Protein AF-A0AAD7BKT2-F1 (afdb_monomer_lite)

Structure (mmCIF, N/CA/C/O backbone):
data_AF-A0AAD7BKT2-F1
#
_entry.id   AF-A0AAD7BKT2-F1
#
loop_
_atom_site.group_PDB
_atom_site.id
_atom_site.type_symbol
_atom_site.label_atom_id
_atom_site.label_alt_id
_atom_site.label_comp_id
_atom_site.label_asym_id
_atom_site.label_entity_id
_atom_site.label_seq_id
_atom_site.pdbx_PDB_ins_code
_atom_site.Cartn_x
_atom_site.Cartn_y
_atom_site.Cartn_z
_atom_site.occupancy
_atom_site.B_iso_or_equiv
_atom_site.auth_seq_id
_atom_site.auth_comp_id
_atom_site.auth_asym_id
_atom_site.auth_atom_id
_atom_site.pdbx_PDB_model_num
ATOM 1 N N . MET A 1 1 ? 4.691 7.738 -20.190 1.00 47.91 1 MET A N 1
ATOM 2 C CA . MET A 1 1 ? 4.970 6.736 -19.141 1.00 47.91 1 MET A CA 1
ATOM 3 C C . MET A 1 1 ? 6.340 7.073 -18.568 1.00 47.91 1 MET A C 1
ATOM 5 O O . MET A 1 1 ? 7.287 7.138 -19.345 1.00 47.91 1 MET A O 1
ATOM 9 N N . ARG A 1 2 ? 6.430 7.450 -17.287 1.00 57.69 2 ARG A N 1
ATOM 10 C CA . ARG A 1 2 ? 7.708 7.810 -16.646 1.00 57.69 2 ARG A CA 1
ATOM 11 C C . ARG A 1 2 ? 8.452 6.517 -16.289 1.00 57.69 2 ARG A C 1
ATOM 13 O O . ARG A 1 2 ? 7.805 5.513 -16.000 1.00 57.69 2 ARG A O 1
ATOM 20 N N . ALA A 1 3 ? 9.780 6.522 -16.377 1.00 66.56 3 ALA A N 1
ATOM 21 C CA . ALA A 1 3 ? 10.589 5.388 -15.937 1.00 66.56 3 ALA A CA 1
ATOM 22 C C . ALA A 1 3 ? 10.483 5.210 -14.410 1.00 66.56 3 ALA A C 1
ATOM 24 O O . ALA A 1 3 ? 10.064 6.129 -13.707 1.00 66.56 3 ALA A O 1
ATOM 25 N N . LEU A 1 4 ? 10.862 4.029 -13.918 1.00 79.06 4 LEU A N 1
ATOM 26 C CA . LEU A 1 4 ? 11.030 3.761 -12.487 1.00 79.06 4 LEU A CA 1
ATOM 27 C C . LEU A 1 4 ? 11.880 4.855 -11.827 1.00 79.06 4 LEU A C 1
ATOM 29 O O . LEU A 1 4 ? 12.887 5.275 -12.400 1.00 79.06 4 LEU A O 1
ATOM 33 N N . ALA A 1 5 ? 11.489 5.280 -10.627 1.00 80.50 5 ALA A N 1
ATOM 34 C CA . ALA A 1 5 ? 12.252 6.237 -9.848 1.00 80.50 5 ALA A CA 1
ATOM 35 C C . ALA A 1 5 ? 13.637 5.657 -9.519 1.00 80.50 5 ALA A C 1
ATOM 37 O O . ALA A 1 5 ? 13.777 4.499 -9.116 1.00 80.50 5 ALA A O 1
ATOM 38 N N . ASP A 1 6 ? 14.675 6.468 -9.698 1.00 83.19 6 ASP A N 1
ATOM 39 C CA . ASP A 1 6 ? 16.044 6.135 -9.299 1.00 83.19 6 ASP A CA 1
ATOM 40 C C . ASP A 1 6 ? 16.359 6.601 -7.866 1.00 83.19 6 ASP A C 1
ATOM 42 O O . ASP A 1 6 ? 17.397 6.237 -7.317 1.00 83.19 6 ASP A O 1
ATOM 46 N N . CYS A 1 7 ? 15.447 7.379 -7.264 1.00 85.19 7 CYS A N 1
ATOM 47 C CA . CYS A 1 7 ? 15.539 7.981 -5.934 1.00 85.19 7 CYS A CA 1
ATOM 48 C C . CYS A 1 7 ? 16.881 8.693 -5.673 1.00 85.19 7 CYS A C 1
ATOM 50 O O . CYS A 1 7 ? 17.340 8.751 -4.533 1.00 85.19 7 CYS A O 1
ATOM 52 N N . SER A 1 8 ? 17.530 9.198 -6.730 1.00 79.00 8 SER A N 1
ATOM 53 C CA . SER A 1 8 ? 18.885 9.762 -6.672 1.00 79.00 8 SER A CA 1
ATOM 54 C C . SER A 1 8 ? 18.896 11.276 -6.434 1.00 79.00 8 SER A C 1
ATOM 56 O O . SER A 1 8 ? 19.853 11.820 -5.884 1.00 79.00 8 SER A O 1
ATOM 58 N N . SER A 1 9 ? 17.820 11.958 -6.832 1.00 69.69 9 SER A N 1
ATOM 59 C CA . SER A 1 9 ? 17.616 13.390 -6.606 1.00 69.69 9 SER A CA 1
ATOM 60 C C . SER A 1 9 ? 16.890 13.635 -5.282 1.00 69.69 9 SER A C 1
ATOM 62 O O . SER A 1 9 ? 16.139 12.762 -4.844 1.00 69.69 9 SER A O 1
ATOM 64 N N . PRO A 1 10 ? 17.054 14.811 -4.646 1.00 67.19 10 PRO A N 1
ATOM 65 C CA . PRO A 1 10 ? 16.271 15.164 -3.469 1.00 67.19 10 PRO A CA 1
ATOM 66 C C . PRO A 1 10 ? 14.789 15.182 -3.853 1.00 67.19 10 PRO A C 1
ATOM 68 O O . PRO A 1 10 ? 14.320 16.115 -4.505 1.00 67.19 10 PRO A O 1
ATOM 71 N N . THR A 1 11 ? 14.055 14.132 -3.493 1.00 69.19 11 THR A N 1
ATOM 72 C CA . THR A 1 11 ? 12.599 14.147 -3.590 1.00 69.19 11 THR A CA 1
ATOM 73 C C . THR A 1 11 ? 12.060 14.922 -2.392 1.00 69.19 11 THR A C 1
ATOM 75 O O . THR A 1 11 ? 12.672 14.956 -1.322 1.00 69.19 11 THR A O 1
ATOM 78 N N . GLN A 1 12 ? 10.901 15.558 -2.555 1.00 75.62 12 GLN A N 1
ATOM 79 C CA . GLN A 1 12 ? 10.221 16.215 -1.436 1.00 75.62 12 GLN A CA 1
ATOM 80 C C . GLN A 1 12 ? 9.782 15.196 -0.362 1.00 75.62 12 GLN A C 1
ATOM 82 O O . GLN A 1 12 ? 9.629 15.557 0.804 1.00 75.62 12 GLN A O 1
ATOM 87 N N . PHE A 1 13 ? 9.650 13.918 -0.745 1.00 85.12 13 PHE A N 1
ATOM 88 C CA . PHE A 1 13 ? 9.186 12.815 0.099 1.00 85.12 13 PHE A CA 1
ATOM 89 C C . PHE A 1 13 ? 10.140 11.607 0.005 1.00 85.12 13 PHE A C 1
ATOM 91 O O . PHE A 1 13 ? 9.805 10.572 -0.577 1.00 85.12 13 PHE A O 1
ATOM 98 N N . PRO A 1 14 ? 11.363 11.703 0.559 1.00 83.88 14 PRO A N 1
ATOM 99 C CA . PRO A 1 14 ? 12.384 10.660 0.409 1.00 83.88 14 PRO A CA 1
ATOM 100 C C . PRO A 1 14 ? 11.990 9.329 1.065 1.00 83.88 14 PRO A C 1
ATOM 102 O O . PRO A 1 14 ? 12.496 8.282 0.673 1.00 83.88 14 PRO A O 1
ATOM 105 N N . GLY A 1 15 ? 11.070 9.354 2.036 1.00 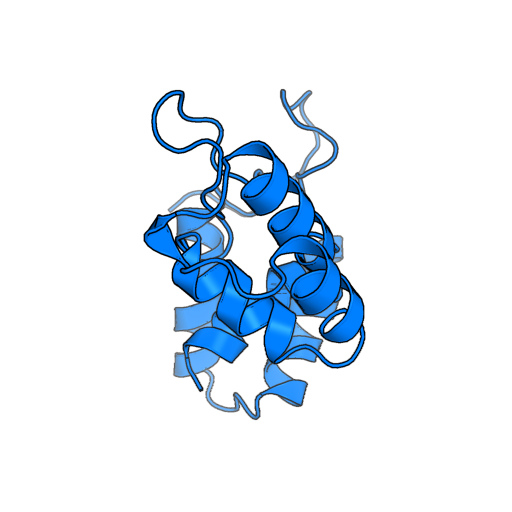87.38 15 GLY A N 1
ATOM 106 C CA . GLY A 1 15 ? 10.547 8.153 2.692 1.00 87.38 15 GLY A CA 1
ATOM 107 C C . GLY A 1 15 ? 9.640 7.287 1.808 1.00 87.38 15 GLY A C 1
ATOM 108 O O . GLY A 1 15 ? 9.544 6.084 2.048 1.00 87.38 15 GLY A O 1
ATOM 109 N N . GLU A 1 16 ? 9.031 7.863 0.771 1.00 90.38 16 GLU A N 1
ATOM 110 C CA . GLU A 1 16 ? 8.045 7.188 -0.093 1.00 90.38 16 GLU A CA 1
ATOM 111 C C . GLU A 1 16 ? 8.684 6.564 -1.340 1.00 90.38 16 GLU A C 1
ATOM 113 O O . GLU A 1 16 ? 8.218 5.544 -1.862 1.00 90.38 16 GLU A O 1
ATOM 118 N N . CYS A 1 17 ? 9.794 7.155 -1.795 1.00 91.81 17 CYS A N 1
ATOM 119 C CA . CYS A 1 17 ? 10.458 6.758 -3.028 1.00 91.81 17 CYS A CA 1
ATOM 120 C C . CYS A 1 17 ? 11.021 5.338 -2.929 1.00 91.81 17 CYS A C 1
ATOM 122 O O . CYS A 1 17 ? 11.715 4.981 -1.967 1.00 91.81 17 CYS A O 1
ATOM 124 N N . ARG A 1 18 ? 10.751 4.520 -3.950 1.00 92.88 18 ARG A N 1
ATOM 125 C CA . ARG A 1 18 ? 11.340 3.188 -4.106 1.00 92.88 18 ARG A CA 1
ATOM 126 C C . ARG A 1 18 ? 11.946 3.008 -5.483 1.00 92.88 18 ARG A C 1
ATOM 128 O O . ARG A 1 18 ? 11.292 3.174 -6.506 1.00 92.88 18 ARG A O 1
ATOM 135 N N . THR A 1 19 ? 13.195 2.560 -5.488 1.00 93.19 19 THR A N 1
ATOM 136 C CA . THR A 1 19 ? 13.851 2.065 -6.695 1.00 93.19 19 THR A CA 1
ATOM 137 C C . THR A 1 19 ? 13.264 0.726 -7.123 1.00 93.19 19 THR A C 1
ATOM 139 O O . THR A 1 19 ? 12.704 -0.026 -6.320 1.00 93.19 19 THR A O 1
ATOM 142 N N . ALA A 1 20 ? 13.504 0.352 -8.379 1.00 92.00 20 ALA A N 1
ATOM 143 C CA . ALA A 1 20 ? 13.147 -0.968 -8.897 1.00 92.00 20 ALA A CA 1
ATOM 144 C C . ALA A 1 20 ? 13.688 -2.114 -8.023 1.00 92.00 20 ALA A C 1
ATOM 146 O O . ALA A 1 20 ? 12.983 -3.086 -7.765 1.00 92.00 20 ALA A O 1
ATOM 147 N N . LYS A 1 21 ? 14.925 -1.984 -7.523 1.00 93.75 21 LYS A N 1
ATOM 148 C CA . LYS A 1 21 ? 15.568 -2.994 -6.670 1.00 93.75 21 LYS A CA 1
ATOM 149 C C . LYS A 1 21 ? 14.849 -3.161 -5.328 1.00 93.75 21 LYS A C 1
ATOM 151 O O . LYS A 1 21 ? 14.818 -4.270 -4.805 1.00 93.75 21 LYS A O 1
ATOM 156 N N . GLN A 1 22 ? 14.287 -2.083 -4.784 1.00 94.62 22 GLN A N 1
ATOM 157 C CA . GLN A 1 22 ? 13.536 -2.114 -3.529 1.00 94.62 22 GLN A CA 1
ATOM 158 C C . GLN A 1 22 ? 12.104 -2.620 -3.734 1.00 94.62 22 GLN A C 1
ATOM 160 O O . GLN A 1 22 ? 11.636 -3.425 -2.941 1.00 94.62 22 GLN A O 1
ATOM 165 N N . ALA A 1 23 ? 11.424 -2.199 -4.806 1.00 94.50 23 ALA A N 1
ATOM 166 C CA . ALA A 1 23 ? 10.031 -2.570 -5.057 1.00 94.50 23 ALA A CA 1
ATOM 167 C C . ALA A 1 23 ? 9.868 -4.004 -5.598 1.00 94.50 23 ALA A C 1
ATOM 169 O O . ALA A 1 23 ? 8.929 -4.707 -5.223 1.00 94.50 23 ALA A O 1
ATOM 170 N N . ALA A 1 24 ? 10.778 -4.468 -6.465 1.00 95.56 24 ALA A N 1
ATOM 171 C CA . ALA A 1 24 ? 10.629 -5.741 -7.177 1.00 95.56 24 ALA A CA 1
ATOM 172 C C . ALA A 1 24 ? 10.446 -6.977 -6.271 1.00 95.56 24 ALA A C 1
ATOM 174 O O . ALA A 1 24 ? 9.613 -7.822 -6.612 1.00 95.56 24 ALA A O 1
ATOM 175 N N . PRO A 1 25 ? 11.154 -7.127 -5.131 1.00 97.75 25 PRO A N 1
ATOM 176 C CA . PRO A 1 25 ? 10.907 -8.236 -4.211 1.00 97.75 25 PRO A CA 1
ATOM 177 C C . PRO A 1 25 ? 9.458 -8.287 -3.713 1.00 97.75 25 PRO A C 1
ATOM 179 O O . PRO A 1 25 ? 8.856 -9.360 -3.736 1.00 97.75 25 PRO A O 1
ATOM 182 N N . PHE A 1 26 ? 8.884 -7.139 -3.340 1.00 97.50 26 PHE A N 1
ATOM 183 C CA . PHE A 1 26 ? 7.510 -7.045 -2.842 1.00 97.50 26 PHE A CA 1
ATOM 184 C C . PHE A 1 26 ? 6.480 -7.264 -3.950 1.00 97.50 26 PHE A C 1
ATOM 186 O O . PHE A 1 26 ? 5.524 -8.001 -3.744 1.00 97.50 26 PHE A O 1
ATOM 193 N N . VAL A 1 27 ? 6.715 -6.726 -5.153 1.00 97.25 27 VAL A N 1
ATOM 194 C CA . VAL A 1 27 ? 5.844 -6.960 -6.321 1.00 97.25 27 VAL A CA 1
ATOM 195 C C . VAL A 1 27 ? 5.777 -8.452 -6.649 1.00 97.25 27 VAL A C 1
ATOM 197 O O . VAL A 1 27 ? 4.701 -9.022 -6.812 1.00 97.25 27 VAL A O 1
ATOM 200 N N . ASN A 1 28 ? 6.937 -9.111 -6.710 1.00 97.81 28 ASN A N 1
ATOM 201 C CA . ASN A 1 28 ? 7.006 -10.538 -7.003 1.00 97.81 28 ASN A CA 1
ATOM 202 C C . ASN A 1 28 ? 6.379 -11.390 -5.897 1.00 97.81 28 ASN A C 1
ATOM 204 O O . ASN A 1 28 ? 5.818 -12.443 -6.195 1.00 97.81 28 ASN A O 1
ATOM 208 N N . GLN A 1 29 ? 6.503 -10.964 -4.638 1.00 98.06 29 GLN A N 1
ATOM 209 C CA . GLN A 1 29 ? 5.853 -11.629 -3.516 1.00 98.06 29 GLN A CA 1
ATOM 210 C C . GLN A 1 29 ? 4.332 -11.496 -3.610 1.00 98.06 29 GLN A C 1
ATOM 212 O O . GLN A 1 29 ? 3.655 -12.516 -3.614 1.00 98.06 29 GLN A O 1
ATOM 217 N N . ALA A 1 30 ? 3.814 -10.289 -3.833 1.00 97.62 30 ALA A N 1
ATOM 218 C CA . ALA A 1 30 ? 2.385 -10.054 -4.005 1.00 97.62 30 ALA A CA 1
ATOM 219 C C . ALA A 1 30 ? 1.795 -10.853 -5.178 1.00 97.62 30 ALA A C 1
ATOM 221 O O . ALA A 1 30 ? 0.739 -11.461 -5.042 1.00 97.62 30 ALA A O 1
ATOM 222 N N . PHE A 1 31 ? 2.493 -10.954 -6.317 1.00 98.31 31 PHE A N 1
ATOM 223 C CA . PHE A 1 31 ? 2.028 -11.823 -7.405 1.00 98.31 31 PHE A CA 1
ATOM 224 C C . PHE A 1 31 ? 1.866 -13.285 -6.976 1.00 98.31 31 PHE A C 1
ATOM 226 O O . PHE A 1 31 ? 0.944 -13.948 -7.440 1.00 98.31 31 PHE A O 1
ATOM 233 N N . ARG A 1 32 ? 2.745 -13.799 -6.107 1.00 98.25 32 ARG A N 1
ATOM 234 C CA . ARG A 1 32 ? 2.622 -15.166 -5.582 1.00 98.25 32 ARG A CA 1
ATOM 235 C C . ARG A 1 32 ? 1.479 -15.281 -4.583 1.00 98.25 32 ARG A C 1
ATOM 237 O O . ARG A 1 32 ? 0.681 -16.201 -4.716 1.00 98.25 32 ARG A O 1
ATOM 244 N N . ASP A 1 33 ? 1.399 -14.354 -3.634 1.00 97.38 33 ASP A N 1
ATOM 245 C CA . ASP A 1 33 ? 0.411 -14.387 -2.549 1.00 97.38 33 ASP A CA 1
ATOM 246 C C . ASP A 1 33 ? -1.026 -14.322 -3.079 1.00 97.38 33 ASP A C 1
ATOM 248 O O . ASP A 1 33 ? -1.910 -14.988 -2.548 1.00 97.38 33 ASP A O 1
ATOM 252 N N . PHE A 1 34 ? -1.233 -13.591 -4.176 1.00 97.69 34 PHE A N 1
ATOM 253 C CA . PHE A 1 34 ? -2.535 -13.407 -4.821 1.00 97.69 34 PHE A CA 1
ATOM 254 C C . PHE A 1 34 ? -2.731 -14.273 -6.077 1.00 97.69 34 PHE A C 1
ATOM 256 O O . PHE A 1 34 ? -3.684 -14.077 -6.825 1.00 97.69 34 PHE A O 1
ATOM 263 N N . GLY A 1 35 ? -1.835 -15.230 -6.346 1.00 97.81 35 GLY A N 1
ATOM 264 C CA . GLY A 1 35 ? -2.008 -16.189 -7.444 1.00 97.81 35 GLY A CA 1
ATOM 265 C C . GLY A 1 35 ? -1.981 -15.583 -8.854 1.00 97.81 35 GLY A C 1
ATOM 266 O O . GLY A 1 35 ? -2.501 -16.184 -9.792 1.00 97.81 35 GLY A O 1
ATOM 267 N N . ILE A 1 36 ? -1.355 -14.419 -9.036 1.00 98.19 36 ILE A N 1
ATOM 268 C CA . ILE A 1 36 ? -1.240 -13.747 -10.333 1.00 98.19 36 ILE A CA 1
ATOM 269 C C . ILE A 1 36 ? -0.139 -14.422 -11.148 1.00 98.19 36 ILE A C 1
ATOM 271 O O . ILE A 1 36 ? 1.055 -14.306 -10.844 1.00 98.19 36 ILE A O 1
ATOM 275 N N . VAL A 1 37 ? -0.516 -15.136 -12.208 1.00 96.69 37 VAL A N 1
ATOM 276 C CA . VAL A 1 37 ? 0.412 -16.015 -12.934 1.00 96.69 37 VAL A CA 1
ATOM 277 C C . VAL A 1 37 ? 0.756 -15.517 -14.327 1.00 96.69 37 VAL A C 1
ATOM 279 O O . VAL A 1 37 ? 1.929 -15.622 -14.713 1.00 96.69 37 VAL A O 1
ATOM 282 N N . THR A 1 38 ? -0.196 -14.945 -15.068 1.00 97.94 38 THR A N 1
ATOM 283 C CA . THR A 1 38 ? 0.033 -14.613 -16.476 1.00 97.94 38 THR A CA 1
ATOM 284 C C . THR A 1 38 ? 0.922 -13.380 -16.624 1.00 97.94 38 THR A C 1
ATOM 286 O O . THR A 1 38 ? 0.936 -12.473 -15.790 1.00 97.94 38 THR A O 1
ATOM 289 N N . ALA A 1 39 ? 1.688 -13.327 -17.716 1.00 97.81 39 ALA A N 1
ATOM 290 C CA . ALA A 1 39 ? 2.504 -12.154 -18.023 1.00 97.81 39 ALA A CA 1
ATOM 291 C C . ALA A 1 39 ? 1.641 -10.897 -18.240 1.00 97.81 39 ALA A C 1
ATOM 293 O O . ALA A 1 39 ? 2.057 -9.805 -17.862 1.00 97.81 39 ALA A O 1
ATOM 294 N N . GLY A 1 40 ? 0.439 -11.062 -18.806 1.00 97.94 40 GLY A N 1
ATOM 295 C CA . GLY A 1 40 ? -0.499 -9.969 -19.063 1.00 97.94 40 GLY A CA 1
ATOM 296 C C . GLY A 1 40 ? -1.008 -9.315 -17.780 1.00 97.94 40 GLY A C 1
ATOM 297 O O . GLY A 1 40 ? -0.884 -8.102 -17.638 1.00 97.94 40 GLY A O 1
ATOM 298 N N . GLU A 1 41 ? -1.501 -10.106 -16.822 1.00 97.69 41 GLU A N 1
ATOM 299 C CA . GLU A 1 41 ? -1.980 -9.587 -15.529 1.00 97.69 41 GLU A CA 1
ATOM 300 C C . GLU A 1 41 ? -0.857 -8.878 -14.768 1.00 97.69 41 GLU A C 1
ATOM 302 O O . GLU A 1 41 ? -1.023 -7.750 -14.306 1.00 97.69 41 GLU A O 1
ATOM 307 N N . LYS A 1 42 ? 0.329 -9.500 -14.708 1.00 98.06 42 LYS A N 1
ATOM 308 C CA . LYS A 1 42 ? 1.503 -8.911 -14.050 1.00 98.06 42 LYS A CA 1
ATOM 309 C C . LYS A 1 42 ? 1.890 -7.575 -14.667 1.00 98.06 42 LYS A C 1
ATOM 311 O O . LYS A 1 42 ? 2.139 -6.613 -13.943 1.00 98.06 42 LYS A O 1
ATOM 316 N N . ALA A 1 43 ? 1.938 -7.510 -15.997 1.00 97.25 43 ALA A N 1
ATOM 317 C CA . ALA A 1 43 ? 2.285 -6.293 -16.714 1.00 97.25 43 ALA A CA 1
ATOM 318 C C . ALA A 1 43 ? 1.232 -5.199 -16.511 1.00 97.25 43 ALA A C 1
ATOM 320 O O . ALA A 1 43 ? 1.610 -4.049 -16.299 1.00 97.25 43 ALA A O 1
ATOM 321 N N . ALA A 1 44 ? -0.059 -5.537 -16.532 1.00 96.69 44 ALA A N 1
ATOM 322 C CA . ALA A 1 44 ? -1.141 -4.580 -16.330 1.00 96.69 44 ALA A CA 1
ATOM 323 C C . ALA A 1 44 ? -1.109 -3.979 -14.918 1.00 96.69 44 ALA A C 1
ATOM 325 O O . ALA A 1 44 ? -1.073 -2.757 -14.776 1.00 96.69 44 ALA A O 1
ATOM 326 N N . LEU A 1 45 ? -1.028 -4.826 -13.887 1.00 96.81 45 LEU A N 1
ATOM 327 C CA . LEU A 1 45 ? -0.964 -4.387 -12.491 1.00 96.81 45 LEU A CA 1
ATOM 328 C C . LEU A 1 45 ? 0.295 -3.565 -12.215 1.00 96.81 45 LEU A C 1
ATOM 330 O O . LEU A 1 45 ? 0.212 -2.488 -11.631 1.00 96.81 45 LEU A O 1
ATOM 334 N N . LEU A 1 46 ? 1.462 -4.019 -12.685 1.00 96.00 46 LEU A N 1
ATOM 335 C CA . LEU A 1 46 ? 2.701 -3.256 -12.535 1.00 96.00 46 LEU A CA 1
ATOM 336 C C . LEU A 1 46 ? 2.629 -1.911 -13.265 1.00 96.00 46 LEU A C 1
ATOM 338 O O . LEU A 1 46 ? 3.044 -0.898 -12.713 1.00 96.00 46 LEU A O 1
ATOM 342 N N . SER A 1 47 ? 2.087 -1.882 -14.483 1.00 95.06 47 SER A N 1
ATOM 343 C CA . SER A 1 47 ? 1.968 -0.645 -15.263 1.00 95.06 47 SER A CA 1
ATOM 344 C C . SER A 1 47 ? 1.036 0.363 -14.595 1.00 95.06 47 SER A C 1
ATOM 346 O O . SER A 1 47 ? 1.373 1.545 -14.549 1.00 95.06 47 SER A O 1
ATOM 348 N N . LEU A 1 48 ? -0.091 -0.101 -14.042 1.00 94.50 48 LEU A N 1
ATOM 349 C CA . LEU A 1 48 ? -0.991 0.725 -13.237 1.00 94.50 48 LEU A CA 1
ATOM 350 C C . LEU A 1 48 ? -0.247 1.297 -12.031 1.00 94.50 48 LEU A C 1
ATOM 352 O O . LEU A 1 48 ? -0.227 2.511 -11.850 1.00 94.50 48 LEU A O 1
ATOM 356 N N . MET A 1 49 ? 0.429 0.441 -11.259 1.00 94.50 49 MET A N 1
ATOM 357 C CA . MET A 1 49 ? 1.161 0.893 -10.080 1.00 94.50 49 MET A CA 1
ATOM 358 C C . MET A 1 49 ? 2.204 1.953 -10.417 1.00 94.50 49 MET A C 1
ATOM 360 O O . MET A 1 49 ? 2.290 2.974 -9.738 1.00 94.50 49 MET A O 1
ATOM 364 N N . LEU A 1 50 ? 2.982 1.748 -11.480 1.00 93.50 50 LEU A N 1
ATOM 365 C CA . LEU A 1 50 ? 3.984 2.715 -11.925 1.00 93.50 50 LEU A CA 1
ATOM 366 C C . LEU A 1 50 ? 3.356 4.030 -12.383 1.00 93.50 50 LEU A C 1
ATOM 368 O O . LEU A 1 50 ? 3.934 5.087 -12.143 1.00 93.50 50 LEU A O 1
ATOM 372 N N . PHE A 1 51 ? 2.199 3.979 -13.041 1.00 91.81 51 PHE A N 1
ATOM 373 C CA . PHE A 1 51 ? 1.504 5.177 -13.494 1.00 91.81 51 PHE A CA 1
ATOM 374 C C . PHE A 1 51 ? 0.998 6.014 -12.313 1.00 91.81 51 PHE A C 1
ATOM 376 O O . PHE A 1 51 ? 1.341 7.191 -12.222 1.00 91.81 51 PHE A O 1
ATOM 383 N N . GLU A 1 52 ? 0.267 5.395 -11.386 1.00 90.81 52 GLU A N 1
ATOM 384 C CA . GLU A 1 52 ? -0.367 6.093 -10.261 1.00 90.81 52 GLU A CA 1
ATOM 385 C C . GLU A 1 52 ? 0.655 6.625 -9.240 1.00 90.81 52 GLU A C 1
ATOM 387 O O . GLU A 1 52 ? 0.464 7.687 -8.650 1.00 90.81 52 GLU A O 1
ATOM 392 N N . SER A 1 53 ? 1.783 5.927 -9.067 1.00 90.88 53 SER A N 1
ATOM 393 C CA . SER A 1 53 ? 2.808 6.267 -8.065 1.00 90.88 53 SER A CA 1
ATOM 394 C C . SER A 1 53 ? 3.949 7.142 -8.589 1.00 90.88 53 SER A C 1
ATOM 396 O O . SER A 1 53 ? 4.942 7.353 -7.888 1.00 90.88 53 SER A O 1
ATOM 398 N N . GLY A 1 54 ? 3.867 7.610 -9.839 1.00 89.94 54 GLY A N 1
ATOM 399 C CA . GLY A 1 54 ? 4.945 8.382 -10.464 1.00 89.94 54 GLY A CA 1
ATOM 400 C C . GLY A 1 54 ? 6.239 7.582 -10.658 1.00 89.94 54 GLY A C 1
ATOM 401 O O . GLY A 1 54 ? 7.327 8.146 -10.582 1.00 89.94 54 GLY A O 1
ATOM 402 N N . GLY A 1 55 ? 6.133 6.274 -10.903 1.00 91.38 55 GLY A N 1
ATOM 403 C CA . GLY A 1 55 ? 7.272 5.359 -11.008 1.00 91.38 55 GLY A CA 1
ATOM 404 C C . GLY A 1 55 ? 7.779 4.869 -9.651 1.00 91.38 55 GLY A C 1
ATOM 405 O O . GLY A 1 55 ? 8.970 4.611 -9.513 1.00 91.38 55 GLY A O 1
ATOM 406 N N . PHE A 1 56 ? 6.884 4.741 -8.672 1.00 92.38 56 PHE A N 1
ATOM 407 C CA . PHE A 1 56 ? 7.158 4.492 -7.257 1.00 92.38 56 PHE A CA 1
ATOM 408 C C . PHE A 1 56 ? 7.845 5.633 -6.495 1.00 92.38 56 PHE A C 1
ATOM 410 O O . PHE A 1 56 ? 8.411 5.398 -5.428 1.00 92.38 56 PHE A O 1
ATOM 417 N N . GLU A 1 57 ? 7.754 6.866 -6.991 1.00 90.50 57 GLU A N 1
ATOM 418 C CA . GLU A 1 57 ? 8.237 8.054 -6.278 1.00 90.50 57 GLU A CA 1
ATOM 419 C C . GLU A 1 57 ? 7.367 8.391 -5.055 1.00 90.50 57 GLU A C 1
ATOM 421 O O . GLU A 1 57 ? 7.899 8.840 -4.043 1.00 90.50 57 GLU A O 1
ATOM 426 N N . PHE A 1 58 ? 6.061 8.111 -5.132 1.00 90.00 58 PHE A N 1
ATOM 427 C CA . PHE A 1 58 ? 5.081 8.410 -4.084 1.00 90.00 58 PHE A CA 1
ATOM 428 C C . PHE A 1 58 ? 4.311 7.152 -3.660 1.00 90.00 58 PHE A C 1
ATOM 430 O O . PHE A 1 58 ? 4.112 6.233 -4.464 1.00 90.00 58 PHE A O 1
ATOM 437 N N . ASP A 1 59 ? 3.843 7.110 -2.414 1.00 89.00 59 ASP A N 1
ATOM 438 C CA . ASP A 1 59 ? 2.919 6.073 -1.916 1.00 89.00 59 ASP A CA 1
ATOM 439 C C . ASP A 1 59 ? 1.598 6.647 -1.367 1.00 89.00 59 ASP A C 1
ATOM 441 O O . ASP A 1 59 ? 0.583 5.937 -1.311 1.00 89.00 59 ASP A O 1
ATOM 445 N N . ILE A 1 60 ? 1.564 7.957 -1.108 1.00 88.38 60 ILE A N 1
ATOM 446 C CA . ILE A 1 60 ? 0.360 8.728 -0.805 1.00 88.38 60 ILE A CA 1
ATOM 447 C C . ILE A 1 60 ? 0.160 9.885 -1.785 1.00 88.38 60 ILE A C 1
ATOM 449 O O . ILE A 1 60 ? 1.080 10.355 -2.453 1.00 88.38 60 ILE A O 1
ATOM 453 N N . ASN A 1 61 ? -1.087 10.339 -1.893 1.00 85.94 61 ASN A N 1
ATOM 454 C CA . ASN A 1 61 ? -1.430 11.502 -2.69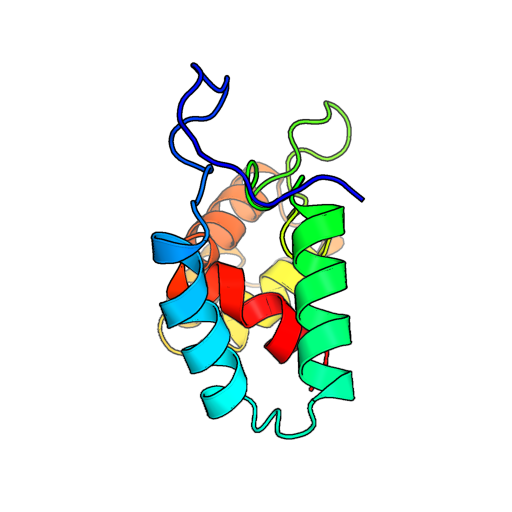8 1.00 85.94 61 ASN A CA 1
ATOM 455 C C . ASN A 1 61 ? -1.134 12.791 -1.912 1.00 85.94 61 ASN A C 1
ATOM 457 O O . ASN A 1 61 ? -1.716 13.018 -0.852 1.00 85.94 61 ASN A O 1
ATOM 461 N N . HIS A 1 62 ? -0.269 13.645 -2.464 1.00 84.12 62 HIS A N 1
ATOM 462 C CA . HIS A 1 62 ? 0.131 14.937 -1.881 1.00 84.12 62 HIS A CA 1
ATOM 463 C C . HIS A 1 62 ? -0.691 16.137 -2.378 1.00 84.12 62 HIS A C 1
ATOM 465 O O . HIS A 1 62 ? -0.386 17.285 -2.057 1.00 84.12 62 HIS A O 1
ATOM 471 N N . SER A 1 63 ? -1.741 15.905 -3.168 1.00 76.62 63 SER A N 1
ATOM 472 C CA . SER A 1 63 ? -2.671 16.957 -3.587 1.00 76.62 63 SER A CA 1
ATOM 473 C C . SER A 1 63 ? -3.513 17.461 -2.409 1.00 76.62 63 SER A C 1
ATOM 475 O O . SER A 1 63 ? -4.038 16.671 -1.622 1.00 76.62 63 SER A O 1
ATOM 477 N N . LEU A 1 64 ? -3.711 18.783 -2.325 1.00 59.53 64 LEU A N 1
ATOM 478 C CA . LEU A 1 64 ? -4.413 19.461 -1.221 1.00 59.53 64 LEU A CA 1
ATOM 479 C C . LEU A 1 64 ? -5.853 18.963 -0.988 1.00 59.53 64 LEU A C 1
ATOM 481 O O . LEU A 1 64 ? -6.370 19.085 0.119 1.00 59.53 64 LEU A O 1
ATOM 485 N N . ASN A 1 65 ? -6.499 18.391 -2.008 1.00 63.28 65 ASN A N 1
ATOM 486 C CA . ASN A 1 65 ? -7.914 18.006 -1.956 1.00 63.28 65 ASN A CA 1
ATOM 487 C C . ASN A 1 65 ? -8.149 16.534 -1.580 1.00 63.28 65 ASN A C 1
ATOM 489 O O . ASN A 1 65 ? -9.279 16.156 -1.274 1.00 63.28 65 ASN A O 1
ATOM 493 N N . THR A 1 66 ? -7.116 15.688 -1.618 1.00 65.38 66 THR A N 1
ATOM 494 C CA . THR A 1 66 ? -7.242 14.229 -1.433 1.00 65.38 66 THR A CA 1
ATOM 495 C C . THR A 1 66 ? -6.099 13.621 -0.606 1.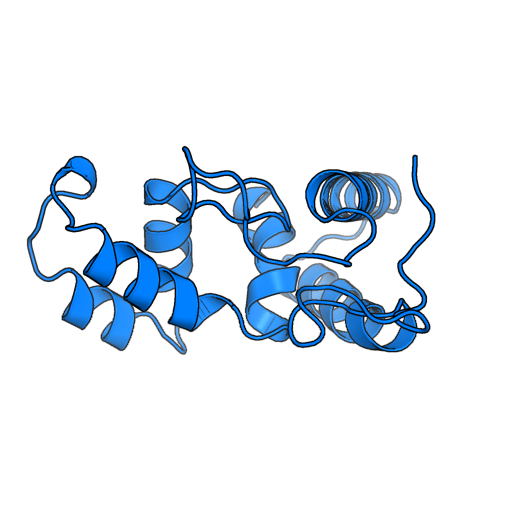00 65.38 66 THR A C 1
ATOM 497 O O . THR A 1 66 ? -5.615 12.538 -0.944 1.00 65.38 66 THR A O 1
ATOM 500 N N . PRO A 1 67 ? -5.681 14.235 0.519 1.00 62.25 67 PRO A N 1
ATOM 501 C CA . PRO A 1 67 ? -4.473 13.833 1.244 1.00 62.25 67 PRO A CA 1
ATOM 502 C C . PRO A 1 67 ? -4.536 12.426 1.852 1.00 62.25 67 PRO A C 1
ATOM 504 O O . PRO A 1 67 ? -3.518 11.938 2.325 1.00 62.25 67 PRO A O 1
ATOM 507 N N . VAL A 1 68 ? -5.706 11.772 1.861 1.00 69.62 68 VAL A N 1
ATOM 508 C CA . VAL A 1 68 ? -5.950 10.413 2.390 1.00 69.62 68 VAL A CA 1
ATOM 509 C C . VAL A 1 68 ? -5.829 9.332 1.299 1.00 69.62 68 VAL A C 1
ATOM 511 O O . VAL A 1 68 ? -5.801 8.142 1.599 1.00 69.62 68 VAL A O 1
ATOM 514 N N . GLN A 1 69 ? -5.743 9.713 0.025 1.00 76.50 69 GLN A N 1
ATOM 515 C CA . GLN A 1 69 ? -5.716 8.760 -1.085 1.00 76.50 69 GLN A CA 1
ATOM 516 C C . GLN A 1 69 ? -4.341 8.090 -1.228 1.00 76.50 69 GLN A C 1
ATOM 518 O O . GLN A 1 69 ? -3.305 8.698 -0.950 1.00 76.50 69 GLN A O 1
ATOM 523 N N . TRP A 1 70 ? -4.338 6.825 -1.646 1.00 79.25 70 TRP A N 1
ATOM 524 C CA . TRP A 1 70 ? -3.129 6.088 -2.025 1.00 79.25 70 TRP A CA 1
ATOM 525 C C . TRP A 1 70 ? -2.693 6.388 -3.448 1.00 79.25 70 TRP A C 1
ATOM 527 O O . TRP A 1 70 ? -3.526 6.731 -4.276 1.00 79.25 70 TRP A O 1
ATOM 537 N N . THR A 1 71 ? -1.411 6.201 -3.755 1.00 76.69 71 THR A N 1
ATOM 538 C CA . THR A 1 71 ? -0.895 6.334 -5.132 1.00 76.69 71 THR A CA 1
ATOM 539 C C . THR A 1 71 ? -0.374 5.025 -5.715 1.00 76.69 71 THR A C 1
ATOM 541 O O . THR A 1 71 ? -0.084 4.975 -6.899 1.00 76.69 71 THR A O 1
ATOM 544 N N . ARG A 1 72 ? -0.307 3.913 -4.965 1.00 83.44 72 ARG A N 1
ATOM 545 C CA . ARG A 1 72 ? 0.058 2.612 -5.570 1.00 83.44 72 ARG A CA 1
ATOM 546 C C . ARG A 1 72 ? -1.018 2.071 -6.515 1.00 83.44 72 ARG A C 1
ATOM 548 O O . ARG A 1 72 ? -0.686 1.436 -7.498 1.00 83.44 72 ARG A O 1
ATOM 555 N N . ASN A 1 73 ? -2.291 2.326 -6.247 1.00 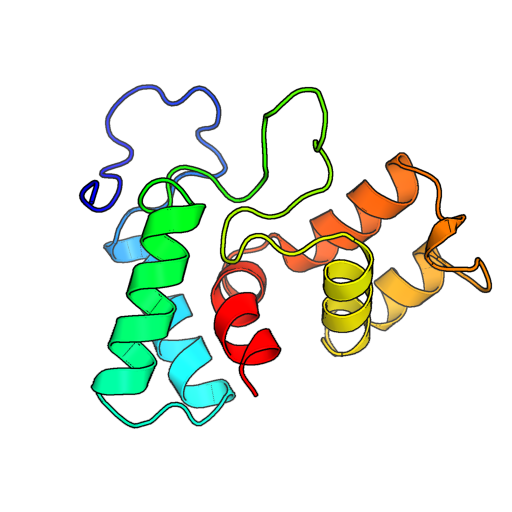84.50 73 ASN A N 1
ATOM 556 C CA . ASN A 1 73 ? -3.416 1.921 -7.102 1.00 84.50 73 ASN A CA 1
ATOM 557 C C . ASN A 1 73 ? -4.611 2.885 -6.979 1.00 84.50 73 ASN A C 1
ATOM 559 O O . ASN A 1 73 ? -5.756 2.500 -7.197 1.00 84.50 73 ASN A O 1
ATOM 563 N N . LEU A 1 74 ? -4.346 4.130 -6.575 1.00 88.00 74 LEU A N 1
ATOM 564 C CA . LEU A 1 74 ? -5.334 5.203 -6.444 1.00 88.00 74 LEU A CA 1
ATOM 565 C C . LEU A 1 74 ? -6.508 4.928 -5.470 1.00 88.00 74 LEU A C 1
ATOM 567 O O . LEU A 1 74 ? -7.550 5.589 -5.536 1.00 88.00 74 LEU A O 1
ATOM 571 N N . MET A 1 75 ? -6.351 3.991 -4.524 1.00 89.25 75 MET A N 1
ATOM 572 C CA . MET A 1 75 ? -7.419 3.625 -3.584 1.00 89.25 75 MET A CA 1
ATOM 573 C C . MET A 1 75 ? -7.907 4.800 -2.726 1.00 89.25 75 MET A C 1
ATOM 575 O O . MET A 1 75 ? -7.132 5.528 -2.098 1.00 89.25 75 MET A O 1
ATOM 579 N N . THR A 1 76 ? -9.234 4.931 -2.650 1.00 91.69 76 THR A N 1
ATOM 580 C CA . THR A 1 76 ? -9.945 5.819 -1.720 1.00 91.69 76 THR A CA 1
ATOM 581 C C . THR A 1 76 ? -10.128 5.168 -0.348 1.00 91.69 76 THR A C 1
ATOM 583 O O . THR A 1 76 ? -10.074 3.945 -0.231 1.00 91.69 76 THR A O 1
ATOM 586 N N . PHE A 1 77 ? -10.446 5.962 0.681 1.00 92.81 77 PHE A N 1
ATOM 587 C CA . PHE A 1 77 ? -10.551 5.472 2.062 1.00 92.81 77 PHE A CA 1
ATOM 588 C C . PHE A 1 77 ? -11.430 4.221 2.274 1.00 92.81 77 PHE A C 1
ATOM 590 O O . PHE A 1 77 ? -10.962 3.335 2.982 1.00 92.81 77 PHE A O 1
ATOM 597 N N . PRO A 1 78 ? -12.629 4.072 1.670 1.00 94.88 78 PRO A N 1
ATOM 598 C CA . PRO A 1 78 ? 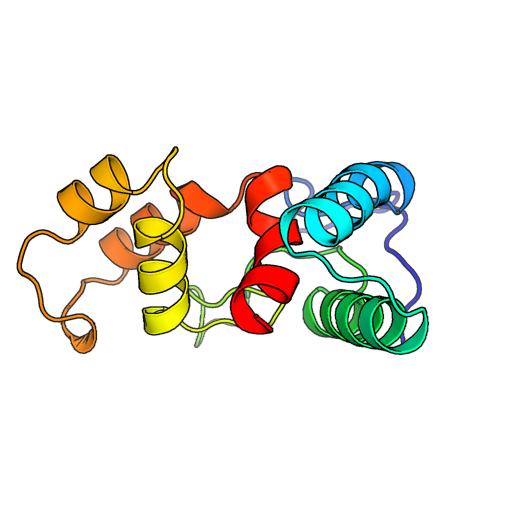-13.422 2.854 1.855 1.00 94.88 78 PRO A CA 1
ATOM 599 C C . PRO A 1 78 ? -12.663 1.566 1.506 1.00 94.88 78 PRO A C 1
ATOM 601 O O . PRO A 1 78 ? -12.721 0.596 2.254 1.00 94.88 78 PRO A O 1
ATOM 604 N N . PHE A 1 79 ? -11.879 1.585 0.424 1.00 95.50 79 PHE A N 1
ATOM 605 C CA . PHE A 1 79 ? -11.059 0.444 0.014 1.00 95.50 79 PHE A CA 1
ATOM 606 C C . PHE A 1 79 ? -9.792 0.294 0.853 1.00 95.50 79 PHE A C 1
ATOM 608 O O . PHE A 1 79 ? -9.389 -0.826 1.133 1.00 95.50 79 PHE A O 1
ATOM 615 N N . ILE A 1 80 ? -9.199 1.398 1.320 1.00 95.38 80 ILE A N 1
ATOM 616 C CA . ILE A 1 80 ? -8.079 1.344 2.273 1.00 95.38 80 ILE A CA 1
ATOM 617 C C . ILE A 1 80 ? -8.525 0.673 3.579 1.00 95.38 80 ILE A C 1
ATOM 619 O O . ILE A 1 80 ? -7.805 -0.167 4.112 1.00 95.38 80 ILE A O 1
ATOM 623 N N . LEU A 1 81 ? -9.712 1.022 4.088 1.00 96.50 81 LEU A N 1
ATOM 624 C CA . LEU A 1 81 ? -10.268 0.404 5.289 1.00 96.50 81 LEU A CA 1
ATOM 625 C C . LEU A 1 81 ? -10.557 -1.079 5.060 1.00 96.50 81 LEU A C 1
ATOM 627 O O . LEU A 1 81 ? -10.147 -1.895 5.879 1.00 96.50 81 LEU A O 1
ATOM 631 N N . GLN A 1 82 ? -11.211 -1.425 3.948 1.00 97.38 82 GLN A N 1
ATOM 632 C CA . GLN A 1 82 ? -11.488 -2.820 3.613 1.00 97.38 82 GLN A CA 1
ATOM 633 C C . GLN A 1 82 ? -10.191 -3.639 3.527 1.00 97.38 82 GLN A C 1
ATOM 635 O O . GLN A 1 82 ? -10.072 -4.662 4.192 1.00 97.38 82 GLN A O 1
ATOM 640 N N . TYR A 1 83 ? -9.173 -3.132 2.825 1.00 97.56 83 TYR A N 1
ATOM 641 C CA . TYR A 1 83 ? -7.872 -3.791 2.732 1.00 97.56 83 TYR A CA 1
ATOM 642 C C . TYR A 1 83 ? -7.205 -3.979 4.100 1.00 97.56 83 TYR A C 1
ATOM 644 O O . TYR A 1 83 ? -6.668 -5.046 4.395 1.00 97.56 83 TYR A O 1
ATOM 652 N N . ALA A 1 84 ? -7.252 -2.960 4.961 1.00 97.50 84 ALA A N 1
ATOM 653 C CA . ALA A 1 84 ? -6.685 -3.047 6.302 1.00 97.50 84 ALA A CA 1
ATOM 654 C C . ALA A 1 84 ? -7.419 -4.079 7.177 1.00 97.50 84 ALA A C 1
ATOM 656 O O . ALA A 1 84 ? -6.770 -4.786 7.944 1.00 97.50 84 ALA A O 1
ATOM 657 N N . LEU A 1 85 ? -8.745 -4.194 7.052 1.00 97.81 85 LEU A N 1
ATOM 658 C CA . LEU A 1 85 ? -9.547 -5.201 7.757 1.00 97.81 85 LEU A CA 1
ATOM 659 C C . LEU A 1 85 ? -9.311 -6.620 7.220 1.00 97.81 85 LEU A C 1
ATOM 661 O O . LEU A 1 85 ? -9.297 -7.564 8.008 1.00 97.81 85 LEU A O 1
ATOM 665 N N . ASP A 1 86 ? -9.056 -6.765 5.920 1.00 98.00 86 ASP A N 1
ATOM 666 C CA . ASP A 1 86 ? -8.757 -8.056 5.288 1.00 98.00 86 ASP A CA 1
ATOM 667 C C . ASP A 1 86 ? -7.298 -8.496 5.489 1.00 98.00 86 ASP A C 1
ATOM 669 O O . ASP A 1 86 ? -6.962 -9.658 5.266 1.00 98.00 86 ASP A O 1
ATOM 673 N N . THR A 1 87 ? -6.420 -7.593 5.940 1.00 97.75 87 THR A N 1
ATOM 674 C CA . THR A 1 87 ? -5.000 -7.872 6.188 1.00 97.75 87 THR A CA 1
ATOM 675 C C . THR A 1 87 ? -4.787 -8.371 7.625 1.00 97.75 87 THR A C 1
ATOM 677 O O . THR A 1 87 ? -4.792 -7.563 8.562 1.00 97.75 87 THR A O 1
ATOM 680 N N . PRO A 1 88 ? -4.505 -9.672 7.857 1.00 97.50 88 PRO A N 1
ATOM 681 C CA . PRO A 1 88 ? -4.545 -10.252 9.205 1.00 97.50 88 PRO A CA 1
ATOM 682 C C . PRO A 1 88 ? -3.582 -9.613 10.212 1.00 97.50 88 PRO A C 1
ATOM 684 O O . PRO A 1 88 ? -3.888 -9.539 11.400 1.00 97.50 88 PRO A O 1
ATOM 687 N N . SER A 1 89 ? -2.422 -9.131 9.755 1.00 97.56 89 SER A N 1
ATOM 688 C CA . SER A 1 89 ? -1.408 -8.512 10.617 1.00 97.56 89 SER A CA 1
ATOM 689 C C . SER A 1 89 ? -1.820 -7.148 11.183 1.00 97.56 89 SER A C 1
ATOM 691 O O . SER A 1 89 ? -1.234 -6.715 12.175 1.00 97.56 89 SER A O 1
ATOM 693 N N . VAL A 1 90 ? -2.815 -6.477 10.591 1.00 98.25 90 VAL A N 1
ATOM 694 C CA . VAL A 1 90 ? -3.244 -5.123 10.989 1.00 98.25 90 VAL A CA 1
ATOM 695 C C . VAL A 1 90 ? -4.750 -4.988 11.228 1.00 98.25 90 VAL A C 1
ATOM 697 O O . VAL A 1 90 ? -5.172 -3.994 11.819 1.00 98.25 90 VAL A O 1
ATOM 700 N N . ALA A 1 91 ? -5.552 -5.995 10.869 1.00 98.38 91 ALA A N 1
ATOM 701 C CA . ALA A 1 91 ? -7.013 -5.986 10.970 1.00 98.38 91 ALA A CA 1
ATOM 702 C C . ALA A 1 91 ? -7.535 -5.556 12.348 1.00 98.38 91 ALA A C 1
ATOM 704 O O . ALA A 1 91 ? -8.390 -4.676 12.448 1.00 98.38 91 ALA A O 1
ATOM 705 N N . ALA A 1 92 ? -6.979 -6.113 13.428 1.00 98.44 92 ALA A N 1
ATOM 706 C CA . ALA A 1 92 ? -7.399 -5.771 14.788 1.00 98.44 92 ALA A CA 1
ATOM 707 C C . ALA A 1 92 ? -7.132 -4.294 15.133 1.00 98.44 92 ALA A C 1
ATOM 709 O O . ALA A 1 92 ? -7.944 -3.656 15.802 1.00 98.44 92 ALA A O 1
ATOM 710 N N . GLN A 1 93 ? -6.018 -3.733 14.653 1.00 98.38 93 GLN A N 1
ATOM 711 C CA . GLN A 1 93 ? -5.676 -2.325 14.865 1.00 98.38 93 GLN A CA 1
ATOM 712 C C . GLN A 1 93 ? -6.576 -1.415 14.026 1.00 98.38 93 GLN A C 1
ATOM 714 O O . GLN A 1 93 ? -7.086 -0.423 14.541 1.00 98.38 93 GLN A O 1
ATOM 719 N N . ALA A 1 94 ? -6.837 -1.779 12.766 1.00 97.75 94 ALA A N 1
ATOM 720 C CA . ALA A 1 94 ? -7.761 -1.051 11.901 1.00 97.75 94 ALA A CA 1
ATOM 721 C C . ALA A 1 94 ? -9.171 -1.004 12.510 1.00 97.75 94 ALA A C 1
ATOM 723 O O . ALA A 1 94 ? -9.757 0.073 12.625 1.00 97.75 94 ALA A O 1
ATOM 724 N N . GLN A 1 95 ? -9.672 -2.146 12.994 1.00 98.12 95 GLN A N 1
ATOM 725 C CA . GLN A 1 95 ? -10.967 -2.251 13.666 1.00 98.12 95 GLN A CA 1
ATOM 726 C C . GLN A 1 95 ? -11.023 -1.423 14.958 1.00 98.12 95 GLN A C 1
ATOM 728 O O . GLN A 1 95 ? -12.041 -0.782 15.230 1.00 98.12 95 GLN A O 1
ATOM 733 N N . ALA A 1 96 ? -9.942 -1.404 15.744 1.00 98.12 96 ALA A N 1
ATOM 734 C CA . ALA A 1 96 ? -9.856 -0.595 16.958 1.00 98.12 96 ALA A CA 1
ATOM 735 C C . ALA A 1 96 ? -9.871 0.915 16.661 1.00 98.12 96 ALA A C 1
ATOM 737 O O . ALA A 1 96 ? -10.466 1.676 17.419 1.00 98.12 96 ALA A O 1
ATOM 738 N N . LEU A 1 97 ? -9.258 1.347 15.552 1.00 97.56 97 LEU A N 1
ATOM 739 C CA . LEU A 1 97 ? -9.240 2.751 15.136 1.00 97.56 97 LEU A CA 1
ATOM 740 C C . LEU A 1 97 ? -10.620 3.253 14.688 1.00 97.56 97 LEU A C 1
ATOM 742 O O . LEU A 1 97 ? -10.984 4.381 15.016 1.00 97.56 97 LEU A O 1
ATOM 746 N N . VAL A 1 98 ? -11.380 2.450 13.933 1.00 97.06 98 VAL A N 1
ATOM 747 C CA . VAL A 1 98 ? -12.687 2.878 13.389 1.00 97.06 98 VAL A CA 1
ATOM 748 C C . VAL A 1 98 ? -13.868 2.589 14.317 1.00 97.06 98 VAL A C 1
ATOM 750 O O . VAL A 1 98 ? -14.874 3.305 14.278 1.00 97.06 98 VAL A O 1
ATOM 753 N N . GLY A 1 99 ? -13.767 1.559 15.161 1.00 95.50 99 GLY A N 1
ATOM 754 C CA . GLY A 1 99 ? -14.862 1.113 16.020 1.00 95.50 99 GLY A CA 1
ATOM 755 C C . GLY A 1 99 ? -16.124 0.771 15.218 1.00 95.50 99 GLY A C 1
ATOM 756 O O . GLY A 1 99 ? -16.059 0.069 14.213 1.00 95.50 99 GLY A O 1
ATOM 757 N N . ALA A 1 100 ? -17.275 1.284 15.661 1.00 93.25 100 ALA A N 1
ATOM 758 C CA . ALA A 1 100 ? -18.570 1.123 14.987 1.00 93.25 100 ALA A CA 1
ATOM 759 C C . ALA A 1 100 ? -18.931 2.304 14.058 1.00 93.25 100 ALA A C 1
ATOM 761 O O . ALA A 1 100 ? -20.084 2.445 13.651 1.00 93.25 100 ALA A O 1
ATOM 762 N N . THR A 1 101 ? -17.976 3.190 13.764 1.00 93.81 101 THR A N 1
ATOM 763 C CA . THR A 1 101 ? -18.215 4.388 12.947 1.00 93.81 101 THR A CA 1
ATOM 764 C C . THR A 1 101 ? -18.501 3.994 11.499 1.00 93.81 101 THR A C 1
ATOM 766 O O . THR A 1 101 ? -17.757 3.209 10.913 1.00 93.81 101 THR A O 1
ATOM 769 N N . ALA A 1 102 ? -19.547 4.565 10.897 1.00 92.31 102 ALA A N 1
ATOM 770 C CA . ALA A 1 102 ? -19.814 4.386 9.472 1.00 92.31 102 ALA A CA 1
ATOM 771 C C . ALA A 1 102 ? -18.641 4.918 8.624 1.00 92.31 102 ALA A C 1
ATOM 773 O O . ALA A 1 102 ? -18.031 5.934 8.962 1.00 92.31 102 ALA A O 1
ATOM 774 N N . VAL A 1 103 ? -18.313 4.229 7.526 1.00 91.00 103 VAL A N 1
ATOM 775 C CA . VAL A 1 103 ? -17.103 4.480 6.714 1.00 91.00 103 VAL A CA 1
ATOM 776 C C . VAL A 1 103 ? -16.993 5.920 6.193 1.00 91.00 103 VAL A C 1
ATOM 778 O O . VAL A 1 103 ? -15.900 6.483 6.115 1.00 91.00 103 VAL A O 1
ATOM 781 N N . ASP A 1 104 ? -18.124 6.540 5.871 1.00 90.25 104 ASP A N 1
ATOM 782 C CA . ASP A 1 104 ? -18.255 7.916 5.394 1.00 90.25 104 ASP A CA 1
ATOM 783 C C . ASP A 1 104 ? -18.114 8.958 6.516 1.00 90.25 104 ASP A C 1
ATOM 785 O O . ASP A 1 104 ? -17.652 10.073 6.261 1.00 90.25 104 ASP A O 1
ATOM 789 N N . ALA A 1 105 ? -18.419 8.571 7.756 1.00 93.56 105 ALA A N 1
ATOM 790 C CA . ALA A 1 105 ? -18.329 9.400 8.954 1.00 93.56 105 ALA A CA 1
ATOM 791 C C . ALA A 1 105 ? -16.970 9.319 9.679 1.00 93.56 105 ALA A C 1
ATOM 793 O O . ALA A 1 105 ? -16.740 10.065 10.631 1.00 93.56 105 ALA A O 1
ATOM 794 N N . VAL A 1 106 ? -16.046 8.448 9.248 1.00 94.06 106 VAL A N 1
ATOM 795 C CA . VAL A 1 106 ? -14.709 8.343 9.865 1.00 94.06 106 VAL A CA 1
ATOM 796 C C . VAL A 1 106 ? -13.958 9.670 9.724 1.00 94.06 106 VAL A C 1
ATOM 798 O O . VAL A 1 106 ? -13.828 10.190 8.613 1.00 94.06 106 VAL A O 1
ATOM 801 N N . ALA A 1 107 ? -13.436 10.209 10.827 1.00 92.81 107 ALA A N 1
ATOM 802 C CA . ALA A 1 107 ? -12.706 11.476 10.839 1.00 92.81 107 ALA A CA 1
ATOM 803 C C . ALA A 1 107 ? -11.379 11.394 10.051 1.00 92.81 107 ALA A C 1
ATOM 805 O O . ALA A 1 107 ? -10.744 10.336 10.057 1.00 92.81 107 ALA A O 1
ATOM 806 N N . PRO A 1 108 ? -10.912 12.485 9.409 1.00 90.19 108 PRO A N 1
ATOM 807 C CA . PRO A 1 108 ? -9.696 12.478 8.587 1.00 90.19 108 PRO A CA 1
ATOM 808 C C . PRO A 1 108 ? -8.452 11.899 9.278 1.00 90.19 108 PRO A C 1
ATOM 810 O O . PRO A 1 108 ? -7.738 11.104 8.669 1.00 90.19 108 PRO A O 1
ATOM 813 N N . ASP A 1 109 ? -8.225 12.222 10.552 1.00 91.69 109 ASP A N 1
ATOM 814 C CA . ASP A 1 109 ? -7.072 11.716 11.309 1.00 91.69 109 ASP A CA 1
ATOM 815 C C . ASP A 1 109 ? -7.140 10.201 11.521 1.00 91.69 109 ASP A C 1
ATOM 817 O O . ASP A 1 109 ? -6.147 9.498 11.335 1.00 91.69 109 ASP A O 1
ATOM 821 N N . THR A 1 110 ? -8.329 9.666 11.807 1.00 94.94 110 THR A N 1
ATOM 822 C CA . THR A 1 110 ? -8.554 8.218 11.884 1.00 94.94 110 THR A CA 1
ATOM 823 C C . THR A 1 110 ? -8.332 7.556 10.527 1.00 94.94 110 THR A C 1
ATOM 825 O O . THR A 1 110 ? -7.722 6.490 10.460 1.00 94.94 110 THR A O 1
ATOM 828 N N . ARG A 1 111 ? -8.755 8.196 9.426 1.00 94.19 111 ARG A N 1
ATOM 829 C CA . ARG A 1 111 ? -8.481 7.677 8.077 1.00 94.19 111 ARG A CA 1
ATOM 830 C C . ARG A 1 111 ? -6.981 7.594 7.801 1.00 94.19 111 ARG A C 1
ATOM 832 O O . 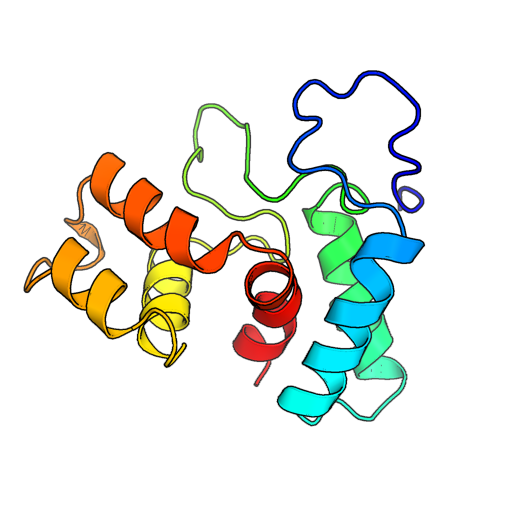ARG A 1 111 ? -6.514 6.592 7.264 1.00 94.19 111 ARG A O 1
ATOM 839 N N . ASN A 1 112 ? -6.228 8.618 8.202 1.00 92.25 112 ASN A N 1
ATOM 840 C CA . ASN A 1 112 ? -4.770 8.640 8.098 1.00 92.25 112 ASN A CA 1
ATOM 841 C C . ASN A 1 112 ? -4.116 7.548 8.950 1.00 92.25 112 ASN A C 1
ATOM 843 O O . ASN A 1 112 ? -3.198 6.886 8.470 1.00 92.25 112 ASN A O 1
ATOM 847 N N . ALA A 1 113 ? -4.607 7.323 10.170 1.00 94.88 113 ALA A N 1
ATOM 848 C CA . ALA A 1 113 ? -4.102 6.275 11.051 1.00 94.88 113 ALA A CA 1
ATOM 849 C C . ALA A 1 113 ? -4.332 4.872 10.466 1.00 94.88 113 ALA A C 1
ATOM 851 O O . ALA A 1 113 ? -3.396 4.080 10.410 1.00 94.88 113 ALA A O 1
ATOM 852 N N . VAL A 1 114 ? -5.537 4.582 9.958 1.00 95.88 114 VAL A N 1
ATOM 853 C CA . VAL A 1 114 ? -5.838 3.303 9.283 1.00 95.88 114 VAL A CA 1
ATOM 854 C C . VAL A 1 114 ? -4.952 3.125 8.055 1.00 95.88 114 VAL A C 1
ATOM 856 O O . VAL A 1 114 ? -4.351 2.072 7.870 1.00 95.88 114 VAL A O 1
ATOM 859 N N . ARG A 1 115 ? -4.818 4.173 7.237 1.00 93.81 115 ARG A N 1
ATOM 860 C CA . ARG A 1 115 ? -3.946 4.158 6.064 1.00 93.81 115 ARG A CA 1
ATOM 861 C C . ARG A 1 115 ? -2.497 3.827 6.426 1.00 93.81 115 ARG A C 1
ATOM 863 O O . ARG A 1 115 ? -1.864 3.041 5.729 1.00 93.81 115 ARG A O 1
ATOM 870 N N . ALA A 1 116 ? -1.976 4.417 7.499 1.00 94.19 116 ALA A N 1
ATOM 871 C CA . ALA A 1 116 ? -0.597 4.212 7.927 1.00 94.19 116 ALA A CA 1
ATOM 872 C C . ALA A 1 116 ? -0.283 2.747 8.266 1.00 94.19 116 ALA A C 1
ATOM 874 O O . ALA A 1 116 ? 0.850 2.318 8.061 1.00 94.19 116 ALA A O 1
ATOM 875 N N . LEU A 1 117 ? -1.275 1.962 8.704 1.00 96.56 117 LEU A N 1
ATOM 876 C CA . LEU A 1 117 ? -1.101 0.533 8.990 1.00 96.56 117 LEU A CA 1
ATOM 877 C C . LEU A 1 117 ? -0.690 -0.276 7.756 1.00 96.56 117 LEU A C 1
ATOM 879 O O . LEU A 1 117 ? 0.046 -1.252 7.875 1.00 96.56 117 LEU A O 1
ATOM 883 N N . VAL A 1 118 ? -1.159 0.131 6.577 1.00 95.25 118 VAL A N 1
ATOM 884 C CA . VAL A 1 118 ? -0.944 -0.590 5.317 1.00 95.25 118 VAL A CA 1
ATOM 885 C C . VAL A 1 118 ? 0.106 0.069 4.415 1.00 95.25 118 VAL A C 1
ATOM 887 O O . VAL A 1 118 ? 0.457 -0.498 3.388 1.00 95.25 118 VAL A O 1
ATOM 890 N N . LEU A 1 119 ? 0.672 1.222 4.796 1.00 93.31 119 LEU A N 1
ATOM 891 C CA . LEU A 1 119 ? 1.741 1.890 4.035 1.00 93.31 119 LEU A CA 1
ATOM 892 C C . LEU A 1 119 ? 3.096 1.157 3.959 1.00 93.31 119 LEU A C 1
ATOM 894 O O . LEU A 1 119 ? 3.804 1.395 2.980 1.00 93.31 119 LEU A O 1
ATOM 898 N N . PRO A 1 120 ? 3.502 0.281 4.903 1.00 94.88 120 PRO A N 1
ATOM 899 C CA . PRO A 1 120 ? 4.753 -0.458 4.755 1.00 94.88 120 PRO A CA 1
ATOM 900 C C . PRO A 1 120 ? 4.813 -1.242 3.438 1.00 94.88 120 PRO A C 1
ATOM 902 O O . PRO A 1 120 ? 3.829 -1.872 3.050 1.00 94.88 120 PRO A O 1
ATOM 905 N N . ASP A 1 121 ? 5.979 -1.254 2.780 1.00 94.31 121 ASP A N 1
ATOM 906 C CA . ASP A 1 121 ? 6.149 -1.783 1.415 1.00 94.31 121 ASP A CA 1
ATOM 907 C C . ASP A 1 121 ? 5.480 -3.143 1.137 1.00 94.31 121 ASP A C 1
ATOM 909 O O . ASP A 1 121 ? 4.830 -3.250 0.094 1.00 94.31 121 ASP A O 1
ATOM 913 N N . PRO A 1 122 ? 5.575 -4.170 2.014 1.00 94.94 122 PRO A N 1
ATOM 914 C CA . PRO A 1 122 ? 4.945 -5.461 1.744 1.00 94.94 122 PRO A CA 1
ATOM 915 C C . PRO A 1 122 ? 3.430 -5.356 1.552 1.00 94.94 122 PRO A C 1
ATOM 917 O O . PRO A 1 122 ? 2.874 -6.041 0.703 1.00 94.94 122 PRO A O 1
ATOM 920 N N . LEU A 1 123 ? 2.773 -4.483 2.321 1.00 96.25 123 LEU A N 1
ATOM 921 C CA . LEU A 1 123 ? 1.328 -4.274 2.266 1.00 96.25 123 LEU A CA 1
ATOM 922 C C . LEU A 1 123 ? 0.968 -3.248 1.191 1.00 96.25 123 LEU A C 1
ATOM 924 O O . LEU A 1 123 ? 0.009 -3.445 0.446 1.00 96.25 123 LEU A O 1
ATOM 928 N N . SER A 1 124 ? 1.762 -2.185 1.061 1.00 94.12 124 SER A N 1
ATOM 929 C CA . SER A 1 124 ? 1.508 -1.116 0.098 1.00 94.12 124 SER A CA 1
ATOM 930 C C . SER A 1 124 ? 1.572 -1.597 -1.343 1.00 94.12 124 SER A C 1
ATOM 932 O O . SER A 1 124 ? 0.652 -1.366 -2.132 1.00 94.12 124 SER A O 1
ATOM 934 N N . VAL A 1 125 ? 2.604 -2.372 -1.668 1.00 94.19 125 VAL A N 1
ATOM 935 C CA . VAL A 1 125 ? 2.769 -2.956 -3.000 1.00 94.19 125 VAL A CA 1
ATOM 936 C C . VAL A 1 125 ? 1.728 -4.044 -3.279 1.00 94.19 125 VAL A C 1
ATOM 938 O O . VAL A 1 125 ? 1.255 -4.153 -4.407 1.00 94.19 125 VAL A O 1
ATOM 941 N N . ALA A 1 126 ? 1.331 -4.819 -2.268 1.00 96.56 126 ALA A N 1
ATOM 942 C CA . ALA A 1 126 ? 0.359 -5.899 -2.435 1.00 96.56 126 ALA A CA 1
ATOM 943 C C . ALA A 1 126 ? -1.077 -5.420 -2.707 1.00 96.56 126 ALA A C 1
ATOM 945 O O . ALA A 1 126 ? -1.871 -6.164 -3.280 1.00 96.56 126 ALA A O 1
ATOM 946 N N . SER A 1 127 ? -1.405 -4.175 -2.361 1.00 96.00 127 SER A N 1
ATOM 947 C CA . SER A 1 127 ? -2.764 -3.638 -2.500 1.00 96.00 127 SER A CA 1
ATOM 948 C C . SER A 1 127 ? -3.340 -3.678 -3.916 1.00 96.00 127 SER A C 1
ATOM 950 O O . SER A 1 127 ? -4.542 -3.871 -4.080 1.00 96.00 127 SER A O 1
ATOM 952 N N . ALA A 1 128 ? -2.504 -3.505 -4.945 1.00 95.81 128 ALA A N 1
ATOM 953 C CA . ALA A 1 128 ? -2.954 -3.558 -6.331 1.00 95.81 128 ALA A CA 1
ATOM 954 C C . ALA A 1 128 ? -3.428 -4.967 -6.706 1.00 95.81 128 ALA A C 1
ATOM 956 O O . ALA A 1 128 ? -4.413 -5.111 -7.424 1.00 95.81 128 ALA A O 1
ATOM 957 N N . MET A 1 129 ? -2.744 -5.995 -6.196 1.00 97.12 129 MET A N 1
ATOM 958 C CA . MET A 1 129 ? -3.118 -7.391 -6.395 1.00 97.12 129 MET A CA 1
ATOM 959 C C . MET A 1 129 ? -4.363 -7.726 -5.579 1.00 97.12 129 MET A C 1
ATOM 961 O O . MET A 1 129 ? -5.291 -8.284 -6.145 1.00 97.12 129 MET A O 1
ATOM 965 N N . TRP A 1 130 ? -4.420 -7.305 -4.309 1.00 97.56 130 TRP A N 1
ATOM 966 C CA . TRP A 1 130 ? -5.605 -7.481 -3.463 1.00 97.56 130 TRP A CA 1
ATOM 967 C C . TRP A 1 130 ? -6.864 -6.876 -4.085 1.00 97.56 130 TRP A C 1
ATOM 969 O O . TRP A 1 130 ? -7.899 -7.519 -4.107 1.00 97.56 130 TRP A O 1
ATOM 979 N N . PHE A 1 131 ? -6.780 -5.660 -4.630 1.00 95.94 131 PHE A N 1
ATOM 980 C CA . PHE A 1 131 ? -7.941 -4.999 -5.233 1.00 95.94 131 PHE A CA 1
ATOM 981 C C . PHE A 1 131 ? -8.422 -5.697 -6.517 1.00 95.94 131 PHE A C 1
ATOM 983 O O . PHE A 1 131 ? -9.577 -5.555 -6.911 1.00 95.94 131 PHE A O 1
ATOM 990 N N . TYR A 1 132 ? -7.521 -6.397 -7.207 1.00 95.44 132 TYR A N 1
ATOM 991 C CA . TYR A 1 132 ? -7.828 -7.104 -8.447 1.00 95.44 132 TYR A CA 1
ATOM 992 C C . TYR A 1 132 ? -8.499 -8.467 -8.216 1.00 95.44 132 TYR A C 1
ATOM 994 O O . TYR A 1 132 ? -9.274 -8.898 -9.072 1.00 95.44 132 TYR A O 1
ATOM 1002 N N . THR A 1 133 ? -8.185 -9.138 -7.105 1.00 93.38 133 THR A N 1
ATOM 1003 C CA . THR A 1 133 ? -8.667 -10.489 -6.759 1.00 93.38 133 THR A CA 1
ATOM 1004 C C . THR A 1 133 ? -9.934 -10.475 -5.924 1.00 93.38 133 THR A C 1
ATOM 1006 O O . THR A 1 133 ? -10.828 -11.296 -6.219 1.00 93.38 133 THR A O 1
#

Foldseek 3Di:
DAAADPLPDDDPCSVQHDGCVRQVVLLVVLCVVLVPDDPVSSCVLVVQQCVQCVNRGGQADPDPPQRLFGRSNRDDLVLLLVLQCVDVVRNVVSCVLCPPPDSVRRDPVSSNVSNVSQSPSNNSNNSSSVVVD

Radius of gyration: 14.75 Å; chains: 1; bounding box: 39×36×36 Å

Organism: Mycena rosella (NCBI:txid1033263)

Secondary structure (DSSP, 8-state):
-PPPP---S--S-TTT---HHHHHHHHHHHHHHTT--SHHHHHHHHHHHHHHTTTTT-SB--STT-TT-BSSS---HHHHHHHHHH-TTTHHHHHHHHTT--TTT--HHHHHHHHHHH-SHHHHHHHHHHHH-

pLDDT: mean 90.67, std 9.88, range [47.91, 98.44]

Sequence (133 aa):
MRALADCSSPTQFPGECRTAKQAAPFVNQAFRDFGIVTAGEKAALLSLMLFESGGFEFDINHSLNTPVQWTRNLMTFPFILQYALDTPSVAAQAQALVGATAVDAVAPDTRNAVRALVLPDPLSVASAMWFYT